Protein AF-A0A0D8BIR8-F1 (afdb_monomer)

Organism: NCBI:txid1856

Radius of gyration: 24.54 Å; Cα contacts (8 Å, |Δi|>4): 124; chains: 1; bounding box: 74×24×69 Å

pLDDT: mean 83.62, std 19.14, range [36.03, 97.12]

Mean predicted aligned error: 10.77 Å

Foldseek 3Di:
DKDFDPQWDWAADPQAIKIARNPPGDIDGDGNLLNQLVVCVNVVHDLQSSLVVSVVVDVDDSVVSSVVSVVSVVVCVVVPGMDDPPPPPDDPPDDDDDPDDDPDDDDDDD

Structure (mmCIF, N/CA/C/O backbone):
data_AF-A0A0D8BIR8-F1
#
_entry.id   AF-A0A0D8BIR8-F1
#
loop_
_atom_site.group_PDB
_atom_site.id
_atom_site.type_symbol
_atom_site.label_atom_id
_atom_site.label_alt_id
_atom_site.label_comp_id
_atom_site.label_asym_id
_atom_site.label_entity_id
_atom_site.label_seq_id
_atom_site.pdbx_PDB_ins_code
_atom_site.Cartn_x
_atom_site.Cartn_y
_atom_site.Cartn_z
_atom_site.occupancy
_atom_site.B_iso_or_equiv
_atom_site.auth_seq_id
_atom_site.auth_comp_id
_atom_site.auth_asym_id
_atom_site.auth_atom_id
_atom_site.pdbx_PDB_model_num
ATOM 1 N N . MET A 1 1 ? -12.715 3.117 -2.704 1.00 73.75 1 MET A N 1
ATOM 2 C CA . MET A 1 1 ? -11.840 1.973 -2.354 1.00 73.75 1 MET A CA 1
ATOM 3 C C . MET A 1 1 ? -10.498 2.121 -3.077 1.00 73.75 1 MET A C 1
ATOM 5 O O . MET A 1 1 ? -10.403 2.989 -3.939 1.00 73.75 1 MET A O 1
ATOM 9 N N . VAL A 1 2 ? -9.447 1.372 -2.721 1.00 87.56 2 VAL A N 1
ATOM 10 C CA . VAL A 1 2 ? -8.156 1.391 -3.449 1.00 87.56 2 VAL A CA 1
ATOM 11 C C . VAL A 1 2 ? -8.010 0.086 -4.216 1.00 87.56 2 VAL A C 1
ATOM 13 O O . VAL A 1 2 ? -8.304 -0.976 -3.674 1.00 87.56 2 VAL A O 1
ATOM 16 N N . MET A 1 3 ? -7.546 0.160 -5.462 1.00 91.75 3 MET A N 1
ATOM 17 C CA . MET A 1 3 ? -7.272 -1.016 -6.283 1.00 91.75 3 MET A CA 1
ATOM 18 C C . MET A 1 3 ? -5.852 -0.970 -6.838 1.00 91.75 3 MET A C 1
ATOM 20 O O . MET A 1 3 ? -5.326 0.102 -7.130 1.00 91.75 3 MET A O 1
ATOM 24 N N . LEU A 1 4 ? -5.238 -2.144 -7.004 1.00 94.31 4 LEU A N 1
ATOM 25 C CA . LEU A 1 4 ? -4.049 -2.266 -7.845 1.00 94.31 4 LEU A CA 1
ATOM 26 C C . LEU A 1 4 ? -4.452 -2.081 -9.302 1.00 94.31 4 LEU A C 1
ATOM 28 O O . LEU A 1 4 ? -5.513 -2.555 -9.722 1.00 94.31 4 LEU A O 1
ATOM 32 N N . ARG A 1 5 ? -3.582 -1.437 -10.075 1.00 94.06 5 ARG A N 1
ATOM 33 C CA . ARG A 1 5 ? -3.748 -1.426 -11.524 1.00 94.06 5 ARG A CA 1
ATOM 34 C C . ARG A 1 5 ? -3.661 -2.836 -12.096 1.00 94.06 5 ARG A C 1
ATOM 36 O O . ARG A 1 5 ? -3.000 -3.715 -11.547 1.00 94.06 5 ARG A O 1
ATOM 43 N N . SER A 1 6 ? -4.304 -3.033 -13.241 1.00 93.94 6 SER A N 1
ATOM 44 C CA . SER A 1 6 ? -4.352 -4.318 -13.946 1.00 93.94 6 SER A CA 1
ATOM 45 C C . SER A 1 6 ? -2.988 -4.841 -14.403 1.00 93.94 6 SER A C 1
ATOM 47 O O . SER A 1 6 ? -2.823 -6.047 -14.561 1.00 93.94 6 SER A O 1
ATOM 49 N N . ASP A 1 7 ? -2.027 -3.946 -14.624 1.00 94.88 7 ASP A N 1
ATOM 50 C CA . ASP A 1 7 ? -0.648 -4.240 -15.019 1.00 94.88 7 ASP A CA 1
ATOM 51 C C . ASP A 1 7 ? 0.287 -4.473 -13.818 1.00 94.88 7 ASP A C 1
ATOM 53 O O . ASP A 1 7 ? 1.457 -4.808 -14.020 1.00 94.88 7 ASP A O 1
ATOM 57 N N . VAL A 1 8 ? -0.211 -4.368 -12.579 1.00 96.44 8 VAL A N 1
ATOM 58 C CA . VAL A 1 8 ? 0.580 -4.501 -11.351 1.00 96.44 8 VAL A CA 1
ATOM 59 C C . VAL A 1 8 ? 0.224 -5.772 -10.590 1.00 96.44 8 VAL A C 1
ATOM 61 O O . VAL A 1 8 ? -0.923 -6.016 -10.221 1.00 96.44 8 VAL A O 1
ATOM 64 N N . VAL A 1 9 ? 1.244 -6.569 -10.276 1.00 96.12 9 VAL A N 1
ATOM 65 C CA . VAL A 1 9 ? 1.115 -7.787 -9.471 1.00 96.12 9 VAL A CA 1
ATOM 66 C C . VAL A 1 9 ? 1.764 -7.577 -8.110 1.00 96.12 9 VAL A C 1
ATOM 68 O O . VAL A 1 9 ? 2.927 -7.187 -8.022 1.00 96.12 9 VAL A O 1
ATOM 71 N N . ARG A 1 10 ? 1.027 -7.892 -7.039 1.00 96.56 10 ARG A N 1
ATOM 72 C CA . ARG A 1 10 ? 1.567 -7.966 -5.677 1.00 96.56 10 ARG A CA 1
ATOM 73 C C . ARG A 1 10 ? 2.029 -9.388 -5.366 1.00 96.56 10 ARG A C 1
ATOM 75 O O . ARG A 1 10 ? 1.235 -10.323 -5.420 1.00 96.56 10 ARG A O 1
ATOM 82 N N . ALA A 1 11 ? 3.285 -9.530 -4.964 1.00 96.44 11 ALA A N 1
ATOM 83 C CA . ALA A 1 11 ? 3.887 -10.774 -4.504 1.00 96.44 11 ALA A CA 1
ATOM 84 C C . ALA A 1 11 ? 4.309 -10.642 -3.027 1.00 96.44 11 ALA A C 1
ATOM 86 O O . ALA A 1 11 ? 5.278 -9.937 -2.734 1.00 96.44 11 ALA A O 1
ATOM 87 N N . PRO A 1 12 ? 3.596 -11.285 -2.082 1.00 94.44 12 PRO A N 1
ATOM 88 C CA . PRO A 1 12 ? 3.994 -11.319 -0.677 1.00 94.44 12 PRO A CA 1
ATOM 89 C C . PRO A 1 12 ? 5.343 -12.021 -0.477 1.00 94.44 12 PRO A C 1
ATOM 91 O O . PRO A 1 12 ? 5.666 -12.986 -1.170 1.00 94.44 12 PRO A O 1
ATOM 94 N N . THR A 1 13 ? 6.107 -11.560 0.506 1.00 93.94 13 THR A N 1
ATOM 95 C CA . THR A 1 13 ? 7.411 -12.102 0.914 1.00 93.94 13 THR A CA 1
ATOM 96 C C . THR A 1 13 ? 7.484 -12.179 2.441 1.00 93.94 13 THR A C 1
ATOM 98 O O . THR A 1 13 ? 6.617 -11.660 3.141 1.00 93.94 13 THR A O 1
ATOM 101 N N . GLU A 1 14 ? 8.540 -12.781 2.985 1.00 89.75 14 GLU A N 1
ATOM 102 C CA . GLU A 1 14 ? 8.767 -12.814 4.438 1.00 89.75 14 GLU A CA 1
ATOM 103 C C . GLU A 1 14 ? 9.092 -11.428 5.045 1.00 89.75 14 GLU A C 1
ATOM 105 O O . GLU A 1 14 ? 8.940 -11.240 6.249 1.00 89.75 14 GLU A O 1
ATOM 110 N N . TYR A 1 15 ? 9.491 -10.446 4.222 1.00 88.38 15 TYR A N 1
ATOM 111 C CA . TYR A 1 15 ? 9.900 -9.100 4.656 1.00 88.38 15 TYR A CA 1
ATOM 112 C C . TYR A 1 15 ? 8.922 -7.987 4.238 1.00 88.38 15 TYR A C 1
ATOM 114 O O . TYR A 1 15 ? 9.248 -6.807 4.363 1.00 88.38 15 TYR A O 1
ATOM 122 N N . GLY A 1 16 ? 7.736 -8.335 3.736 1.00 93.19 16 GLY A N 1
ATOM 123 C CA . GLY A 1 16 ? 6.762 -7.394 3.174 1.00 93.19 16 GLY A CA 1
ATOM 124 C C . GLY A 1 16 ? 6.274 -7.877 1.814 1.00 93.19 16 GLY A C 1
ATOM 125 O O . GLY A 1 16 ? 5.980 -9.061 1.663 1.00 93.19 16 GLY A O 1
ATOM 126 N N . ALA A 1 17 ? 6.234 -7.020 0.797 1.00 97.00 17 ALA A N 1
ATOM 127 C CA . ALA A 1 17 ? 5.806 -7.431 -0.543 1.00 97.00 17 ALA A CA 1
ATOM 128 C C . ALA A 1 17 ? 6.587 -6.758 -1.667 1.00 97.00 17 ALA A C 1
ATOM 130 O O . ALA A 1 17 ? 7.147 -5.678 -1.507 1.00 97.00 17 ALA A O 1
ATOM 131 N N . VAL A 1 18 ? 6.575 -7.393 -2.833 1.00 97.00 18 VAL A N 1
ATOM 132 C CA . VAL A 1 18 ? 7.050 -6.814 -4.086 1.00 97.00 18 VAL A CA 1
ATOM 133 C C . VAL A 1 18 ? 5.844 -6.455 -4.945 1.00 97.00 18 VAL A C 1
ATOM 135 O O . VAL A 1 18 ? 4.945 -7.273 -5.127 1.00 97.00 18 VAL A O 1
ATOM 138 N N . LEU A 1 19 ? 5.828 -5.237 -5.475 1.00 96.75 19 LEU A N 1
ATOM 139 C CA . LEU A 1 19 ? 4.905 -4.808 -6.520 1.00 96.75 19 LEU A CA 1
ATOM 140 C C . LEU A 1 19 ? 5.659 -4.823 -7.844 1.00 96.75 19 LEU A C 1
ATOM 142 O O . LEU A 1 19 ? 6.673 -4.142 -7.964 1.00 96.75 19 LEU A O 1
ATOM 146 N N . LEU A 1 20 ? 5.191 -5.607 -8.809 1.00 96.75 20 LEU A N 1
ATOM 147 C CA . LEU A 1 20 ? 5.789 -5.739 -10.135 1.00 96.75 20 LEU A CA 1
ATOM 148 C C . LEU A 1 20 ? 4.857 -5.130 -11.179 1.00 96.75 20 LEU A C 1
ATOM 150 O O . LEU A 1 20 ? 3.735 -5.607 -11.341 1.00 96.75 20 LEU A O 1
ATOM 154 N N . HIS A 1 21 ? 5.345 -4.140 -11.918 1.00 95.81 21 HIS A N 1
ATOM 155 C CA . HIS A 1 21 ? 4.694 -3.645 -13.122 1.00 95.81 21 HIS A CA 1
ATOM 156 C C . HIS A 1 21 ? 5.080 -4.551 -14.293 1.00 95.81 21 HIS A C 1
ATOM 158 O O . HIS A 1 21 ? 6.235 -4.633 -14.709 1.00 95.81 21 HIS A O 1
ATOM 164 N N . THR A 1 22 ? 4.104 -5.292 -14.798 1.00 94.19 22 THR A N 1
ATOM 165 C CA . THR A 1 22 ? 4.332 -6.402 -15.732 1.00 94.19 22 THR A CA 1
ATOM 166 C C . THR A 1 22 ? 4.688 -5.948 -17.145 1.00 94.19 22 THR A C 1
ATOM 168 O O . THR A 1 22 ? 5.388 -6.677 -17.842 1.00 94.19 22 THR A O 1
ATOM 171 N N . GLU A 1 23 ? 4.272 -4.746 -17.558 1.00 92.56 23 GLU A N 1
ATOM 172 C CA . GLU A 1 23 ? 4.565 -4.243 -18.909 1.00 92.56 23 GLU A CA 1
ATOM 173 C C . GLU A 1 23 ? 6.022 -3.799 -19.102 1.00 92.56 23 GLU A C 1
ATOM 175 O O . GLU A 1 23 ? 6.600 -4.038 -20.161 1.00 92.56 23 GLU A O 1
ATOM 180 N N . ASP A 1 24 ? 6.628 -3.160 -18.098 1.00 91.69 24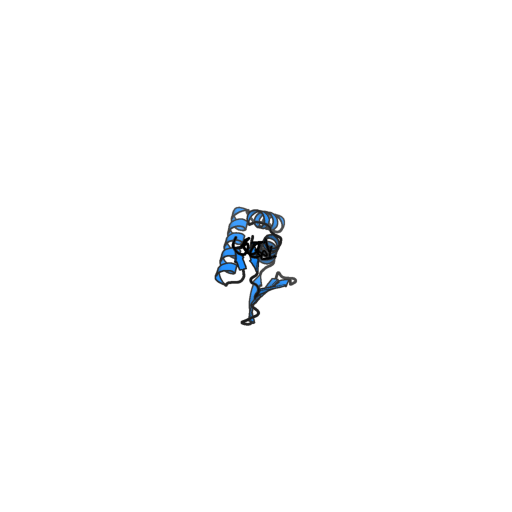 ASP A N 1
ATOM 181 C CA . ASP A 1 24 ? 7.974 -2.581 -18.194 1.00 91.69 24 ASP A CA 1
ATOM 182 C C . ASP A 1 24 ? 9.008 -3.277 -17.290 1.00 91.69 24 ASP A C 1
ATOM 184 O O . ASP A 1 24 ? 10.202 -2.980 -17.363 1.00 91.69 24 ASP A O 1
ATOM 188 N N . GLY A 1 25 ? 8.563 -4.224 -16.458 1.00 93.75 25 GLY A N 1
ATOM 189 C CA . GLY A 1 25 ? 9.403 -5.008 -15.557 1.00 93.75 25 GLY A CA 1
ATOM 190 C C . GLY A 1 25 ? 9.919 -4.239 -14.340 1.00 93.75 25 GLY A C 1
ATOM 191 O O . GLY A 1 25 ? 10.756 -4.771 -13.604 1.00 93.75 25 GLY A O 1
ATOM 192 N N . ARG A 1 26 ? 9.460 -3.003 -14.100 1.00 96.12 26 ARG A N 1
ATOM 193 C CA . ARG A 1 26 ? 9.833 -2.250 -12.899 1.00 96.12 26 ARG A CA 1
ATOM 194 C C . ARG A 1 26 ? 9.181 -2.869 -11.674 1.00 96.12 26 ARG A C 1
ATOM 196 O O . ARG A 1 26 ? 8.041 -3.327 -11.718 1.00 96.12 26 ARG A O 1
ATOM 203 N N . TYR A 1 27 ? 9.908 -2.865 -10.564 1.00 95.75 27 TYR A N 1
ATOM 204 C CA . TYR A 1 27 ? 9.391 -3.367 -9.303 1.00 95.75 27 TYR A CA 1
ATOM 205 C C . TYR A 1 27 ? 9.721 -2.435 -8.143 1.00 95.75 27 TYR A C 1
ATOM 207 O O . TYR A 1 27 ? 10.723 -1.718 -8.151 1.00 95.75 27 TYR A O 1
ATOM 215 N N . TRP A 1 28 ? 8.864 -2.489 -7.132 1.00 96.50 28 TRP A N 1
ATOM 216 C CA . TRP A 1 28 ? 8.980 -1.751 -5.886 1.00 96.50 28 TRP A CA 1
ATOM 217 C C . TRP A 1 28 ? 8.849 -2.724 -4.729 1.00 96.50 28 TRP A C 1
ATOM 219 O O . TRP A 1 28 ? 8.099 -3.696 -4.795 1.00 96.50 28 TRP A O 1
ATOM 229 N N . THR A 1 29 ? 9.568 -2.451 -3.651 1.00 96.00 29 THR A N 1
ATOM 230 C CA . THR A 1 29 ? 9.483 -3.233 -2.421 1.00 96.00 29 THR A CA 1
ATOM 231 C C . THR A 1 29 ? 8.720 -2.445 -1.373 1.00 96.00 29 THR A C 1
ATOM 233 O O . THR A 1 29 ? 9.054 -1.295 -1.090 1.00 96.00 29 THR A O 1
ATOM 236 N N . LEU A 1 30 ? 7.738 -3.086 -0.762 1.00 96.06 30 LEU A N 1
ATOM 237 C CA . LEU A 1 30 ? 7.068 -2.614 0.434 1.00 96.06 30 LEU A CA 1
ATOM 238 C C . LEU A 1 30 ? 7.685 -3.285 1.651 1.00 96.06 30 LEU A C 1
ATOM 240 O O . LEU A 1 30 ? 7.869 -4.502 1.678 1.00 96.06 30 LEU A O 1
ATOM 244 N N . ASN A 1 31 ? 7.960 -2.477 2.671 1.00 94.56 31 ASN A N 1
ATOM 245 C CA . ASN A 1 31 ? 8.272 -2.986 4.001 1.00 94.56 31 ASN A CA 1
ATOM 246 C C . ASN A 1 31 ? 7.021 -3.654 4.628 1.00 94.56 31 ASN A C 1
ATOM 248 O O . ASN A 1 31 ? 5.918 -3.521 4.086 1.00 94.56 31 ASN A O 1
ATOM 252 N N . PRO A 1 32 ? 7.146 -4.344 5.780 1.00 94.75 32 PRO A N 1
ATOM 253 C CA . PRO A 1 32 ? 6.016 -5.048 6.389 1.00 94.75 32 PRO A CA 1
ATOM 254 C C . PRO A 1 32 ? 4.828 -4.133 6.715 1.00 94.75 32 PRO A C 1
ATOM 256 O O . PRO A 1 32 ? 3.680 -4.500 6.479 1.00 94.75 32 PRO A O 1
ATOM 259 N N . SER A 1 33 ? 5.095 -2.919 7.206 1.00 95.25 33 SER A N 1
ATOM 260 C CA . SER A 1 33 ? 4.054 -1.938 7.533 1.00 95.25 33 SER A CA 1
ATOM 261 C C . SER A 1 33 ? 3.292 -1.469 6.295 1.00 95.25 33 SER A C 1
ATOM 263 O O . SER A 1 33 ? 2.067 -1.394 6.310 1.00 95.25 33 SER A O 1
ATOM 265 N N . GLY A 1 34 ? 4.001 -1.173 5.207 1.00 94.81 34 GLY A N 1
ATOM 266 C CA . GLY A 1 34 ? 3.402 -0.731 3.955 1.00 94.81 34 GLY A CA 1
ATOM 267 C C . GLY A 1 34 ? 2.625 -1.843 3.265 1.00 94.81 34 GLY A C 1
ATOM 268 O O . GLY A 1 34 ? 1.554 -1.590 2.719 1.00 94.81 34 GLY A O 1
ATOM 269 N N . ASP A 1 35 ? 3.110 -3.082 3.352 1.00 96.31 35 ASP A N 1
ATOM 270 C CA . ASP A 1 35 ? 2.372 -4.243 2.863 1.00 96.31 35 ASP A CA 1
ATOM 271 C C . ASP A 1 35 ? 1.076 -4.483 3.652 1.00 96.31 35 ASP A C 1
ATOM 273 O O . ASP A 1 35 ? 0.020 -4.723 3.066 1.00 96.31 35 ASP A O 1
ATOM 277 N N . LEU A 1 36 ? 1.130 -4.350 4.981 1.00 95.62 36 LEU A N 1
ATOM 278 C CA . LEU A 1 36 ? -0.045 -4.423 5.846 1.00 95.62 36 LEU A CA 1
ATOM 279 C C . LEU A 1 36 ? -1.079 -3.360 5.469 1.00 95.62 36 LEU A C 1
ATOM 281 O O . LEU A 1 36 ? -2.251 -3.689 5.292 1.00 95.62 36 LEU A O 1
ATOM 285 N N . VAL A 1 37 ? -0.647 -2.108 5.309 1.00 95.69 37 VAL A N 1
ATOM 286 C CA . VAL A 1 37 ? -1.526 -0.998 4.920 1.00 95.69 37 VAL A CA 1
ATOM 287 C C . VAL A 1 37 ? -2.160 -1.264 3.559 1.00 95.69 37 VAL A C 1
ATOM 289 O O . VAL A 1 37 ? -3.378 -1.156 3.425 1.00 95.69 37 VAL A O 1
ATOM 292 N N . LEU A 1 38 ? -1.363 -1.661 2.563 1.00 95.06 38 LEU A N 1
ATOM 293 C CA . LEU A 1 38 ? -1.875 -1.968 1.231 1.00 95.06 38 LEU A CA 1
ATOM 294 C C . LEU A 1 38 ? -2.889 -3.119 1.279 1.00 95.06 38 LEU A C 1
ATOM 296 O O . LEU A 1 38 ? -3.952 -3.005 0.679 1.00 95.06 38 LEU A O 1
ATOM 300 N N . ARG A 1 39 ? -2.609 -4.192 2.027 1.00 95.06 39 ARG A N 1
ATOM 301 C CA . ARG A 1 39 ? -3.533 -5.322 2.202 1.00 95.06 39 ARG A CA 1
ATOM 302 C C . ARG A 1 39 ? -4.879 -4.879 2.771 1.00 95.06 39 ARG A C 1
ATOM 304 O O . ARG A 1 39 ? -5.901 -5.201 2.181 1.00 95.06 39 ARG A O 1
ATOM 311 N N . VAL A 1 40 ? -4.885 -4.098 3.855 1.00 95.75 40 VAL A N 1
ATOM 312 C CA . VAL A 1 40 ? -6.133 -3.602 4.468 1.00 95.75 40 VAL A CA 1
ATOM 313 C C . VAL A 1 40 ? -6.975 -2.819 3.461 1.00 95.75 40 VAL A C 1
ATOM 315 O O . VAL A 1 40 ? -8.193 -2.973 3.422 1.00 95.75 40 VAL A O 1
ATOM 318 N N . LEU A 1 41 ? -6.334 -1.993 2.635 1.00 93.94 41 LEU A N 1
ATOM 319 C CA . LEU A 1 41 ? -7.026 -1.178 1.639 1.00 93.94 41 LEU A CA 1
ATOM 320 C C . LEU A 1 41 ? -7.543 -2.008 0.453 1.00 93.94 41 LEU A C 1
ATOM 322 O O . LEU A 1 41 ? -8.636 -1.737 -0.043 1.00 93.94 41 LEU A O 1
ATOM 326 N N . LEU A 1 42 ? -6.795 -3.033 0.026 1.00 92.50 42 LEU A N 1
ATOM 327 C CA . LEU A 1 42 ? -7.227 -3.981 -1.010 1.00 92.50 42 LEU A CA 1
ATOM 328 C C . LEU A 1 42 ? -8.366 -4.893 -0.535 1.00 92.50 42 LEU A C 1
ATOM 330 O O . LEU A 1 42 ? -9.208 -5.279 -1.341 1.00 92.50 42 LEU A O 1
ATOM 334 N N . ASP A 1 43 ? -8.436 -5.173 0.767 1.00 93.69 43 ASP A N 1
ATOM 335 C CA . ASP A 1 43 ? -9.535 -5.908 1.404 1.00 93.69 43 ASP A CA 1
ATOM 336 C C . ASP A 1 43 ? -10.803 -5.037 1.590 1.00 93.69 43 ASP A C 1
ATOM 338 O O . ASP A 1 43 ? -11.790 -5.478 2.181 1.00 93.69 43 ASP A O 1
ATOM 342 N N . GLY A 1 44 ? -10.801 -3.795 1.085 1.00 91.94 44 GLY A N 1
ATOM 343 C CA . GLY A 1 44 ? -11.931 -2.862 1.143 1.00 91.94 44 GLY A CA 1
ATOM 344 C C . GLY A 1 44 ? -11.940 -1.938 2.364 1.00 91.94 44 GLY A C 1
ATOM 345 O O . GLY A 1 44 ? -12.900 -1.192 2.565 1.00 91.94 44 GLY A O 1
ATOM 346 N N . GLY A 1 45 ? -10.886 -1.963 3.183 1.00 93.06 45 GLY A N 1
ATOM 347 C CA . GLY A 1 45 ? -10.706 -1.041 4.299 1.00 93.06 45 GLY A CA 1
ATOM 348 C C . GLY A 1 45 ? -10.440 0.398 3.849 1.00 93.06 45 GLY A C 1
ATOM 349 O O . GLY A 1 45 ? -10.019 0.666 2.724 1.00 93.06 45 GLY A O 1
ATOM 350 N N . ASP A 1 46 ? -10.669 1.344 4.757 1.00 93.56 46 ASP A N 1
ATOM 351 C CA . ASP A 1 46 ? -10.334 2.753 4.570 1.00 93.56 46 ASP A CA 1
ATOM 352 C C . ASP A 1 46 ? -9.008 3.124 5.261 1.00 93.56 46 ASP A C 1
ATOM 354 O O . ASP A 1 46 ? -8.383 2.324 5.964 1.00 93.56 46 ASP A O 1
ATOM 358 N N . VAL A 1 47 ? -8.573 4.377 5.088 1.00 93.88 47 VAL A N 1
ATOM 359 C CA . VAL A 1 47 ? -7.363 4.910 5.742 1.00 93.88 47 VAL A CA 1
ATOM 360 C C . VAL A 1 47 ? -7.441 4.753 7.262 1.00 93.88 47 VAL A C 1
ATOM 362 O O . VAL A 1 47 ? -6.447 4.423 7.900 1.00 93.88 47 VAL A O 1
ATOM 365 N N . ALA A 1 48 ? -8.617 4.952 7.862 1.00 95.00 48 ALA A N 1
ATOM 366 C CA . ALA A 1 48 ? -8.778 4.810 9.303 1.00 95.00 48 ALA A CA 1
ATOM 367 C C . ALA A 1 48 ? -8.594 3.352 9.762 1.00 95.00 48 ALA A C 1
ATOM 369 O O . ALA A 1 48 ? -7.998 3.122 10.812 1.00 95.00 48 ALA A O 1
ATOM 370 N N . ALA A 1 49 ? -9.075 2.371 8.994 1.00 95.75 49 ALA A N 1
ATOM 371 C CA . ALA A 1 49 ? -8.854 0.951 9.241 1.00 95.75 49 ALA A CA 1
ATOM 372 C C . ALA A 1 49 ? -7.372 0.590 9.140 1.00 95.75 49 ALA A C 1
ATOM 374 O O . ALA A 1 49 ? -6.852 -0.055 10.048 1.00 95.75 49 ALA A O 1
ATOM 375 N N . ALA A 1 50 ? -6.683 1.077 8.108 1.00 95.81 50 ALA A N 1
ATO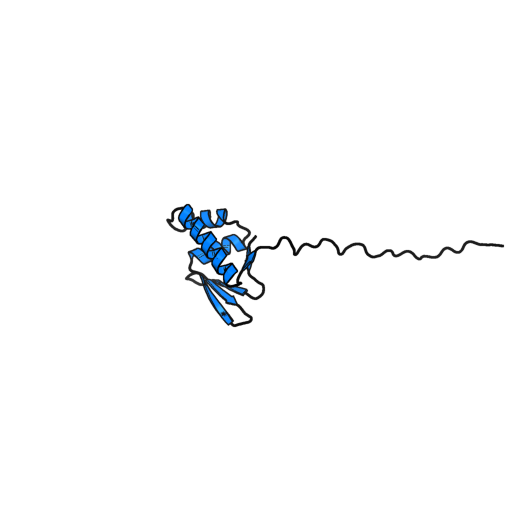M 376 C CA . ALA A 1 50 ? -5.250 0.850 7.948 1.00 95.81 50 ALA A CA 1
ATOM 377 C C . ALA A 1 50 ? -4.434 1.449 9.106 1.00 95.81 50 ALA A C 1
ATOM 379 O O . ALA A 1 50 ? -3.548 0.787 9.637 1.00 95.81 50 ALA A O 1
ATOM 380 N N . VAL A 1 51 ? -4.769 2.665 9.557 1.00 97.12 51 VAL A N 1
ATOM 381 C CA . VAL A 1 51 ? -4.120 3.300 10.719 1.00 97.12 51 VAL A CA 1
ATOM 382 C C . VAL A 1 51 ? -4.348 2.497 11.998 1.00 97.12 51 VAL A C 1
ATOM 384 O O . VAL A 1 51 ? -3.402 2.267 12.746 1.00 97.12 51 VAL A O 1
ATOM 387 N N . ARG A 1 52 ? -5.583 2.041 12.250 1.00 96.62 52 ARG A N 1
ATOM 388 C CA . ARG A 1 52 ? -5.887 1.209 13.427 1.00 96.62 52 ARG A CA 1
ATOM 389 C C . ARG A 1 52 ? -5.087 -0.092 13.421 1.00 96.62 52 ARG A C 1
ATOM 391 O O . ARG A 1 52 ? -4.527 -0.459 14.452 1.00 96.62 52 ARG A O 1
ATOM 398 N N . GLU A 1 53 ? -5.018 -0.765 12.276 1.00 96.06 53 GLU A N 1
ATOM 399 C CA . GLU A 1 53 ? -4.262 -2.011 12.128 1.00 96.06 53 GLU A CA 1
ATOM 400 C C . GLU A 1 53 ? -2.755 -1.777 12.325 1.00 96.06 53 GLU A C 1
ATOM 402 O O . GLU A 1 53 ? -2.085 -2.533 13.035 1.00 96.06 53 GLU A O 1
ATOM 407 N N . LEU A 1 54 ? -2.226 -0.685 11.766 1.00 95.38 54 LEU A N 1
ATOM 408 C CA . LEU A 1 54 ? -0.820 -0.318 11.897 1.00 95.38 54 LEU A CA 1
ATOM 409 C C . LEU A 1 54 ? -0.439 -0.024 13.355 1.00 95.38 54 LEU A C 1
ATOM 411 O O . LEU A 1 54 ? 0.540 -0.584 13.839 1.00 95.38 54 LEU A O 1
ATOM 415 N N . CYS A 1 55 ? -1.238 0.769 14.075 1.00 96.25 55 CYS A N 1
ATOM 416 C CA . CYS A 1 55 ? -1.026 1.047 15.502 1.00 96.25 55 CYS A CA 1
ATOM 417 C C . CYS A 1 55 ? -1.199 -0.188 16.401 1.00 96.25 55 CYS A C 1
ATOM 419 O O . CYS A 1 55 ? -0.681 -0.212 17.513 1.00 96.25 55 CYS A O 1
ATOM 421 N N . THR A 1 56 ? -1.949 -1.200 15.955 1.00 94.81 56 THR A N 1
ATOM 422 C CA . THR A 1 56 ? -2.101 -2.465 16.696 1.00 94.81 56 THR A CA 1
ATOM 423 C C . THR A 1 56 ? -0.887 -3.374 16.501 1.00 94.81 56 THR A C 1
ATOM 425 O O . THR A 1 56 ? -0.521 -4.128 17.398 1.00 94.81 56 THR A O 1
ATOM 428 N N . THR A 1 57 ? -0.254 -3.296 15.331 1.00 91.00 57 THR A N 1
ATOM 429 C CA . THR A 1 57 ? 0.880 -4.152 14.956 1.00 91.00 57 THR A CA 1
ATOM 430 C C . THR A 1 57 ? 2.223 -3.557 15.378 1.00 91.00 57 THR A C 1
ATOM 432 O O . THR A 1 57 ? 3.158 -4.291 15.694 1.00 91.00 57 THR A O 1
ATOM 435 N N . VAL A 1 58 ? 2.334 -2.228 15.375 1.00 89.31 58 VAL A N 1
ATOM 436 C CA . VAL A 1 58 ? 3.567 -1.482 15.635 1.00 89.31 58 VAL A CA 1
ATOM 437 C C . VAL A 1 58 ? 3.285 -0.403 16.675 1.00 89.31 58 VAL A C 1
ATOM 439 O O . VAL A 1 58 ? 2.269 0.283 16.605 1.00 89.31 58 VAL A O 1
ATOM 442 N N . GLU A 1 59 ? 4.204 -0.213 17.622 1.00 92.06 59 GLU A N 1
ATOM 443 C CA . GLU A 1 59 ? 4.122 0.872 18.602 1.00 92.06 59 GLU A CA 1
ATOM 444 C C . GLU A 1 59 ? 4.456 2.213 17.928 1.00 92.06 59 GLU A C 1
ATOM 446 O O . GLU A 1 59 ? 5.605 2.648 17.866 1.00 92.06 59 GLU A O 1
ATOM 451 N N . VAL A 1 60 ? 3.432 2.842 17.353 1.00 93.81 60 VAL A N 1
ATOM 452 C CA . VAL A 1 60 ? 3.525 4.123 16.650 1.00 93.81 60 VAL A CA 1
ATOM 453 C C . VAL A 1 60 ? 2.355 5.024 17.030 1.00 93.81 60 VAL A C 1
ATOM 455 O O . VAL A 1 60 ? 1.225 4.571 17.220 1.00 93.81 60 VAL A O 1
ATOM 458 N N . ASP A 1 61 ? 2.630 6.324 17.130 1.00 95.56 61 ASP A N 1
ATOM 459 C CA . ASP A 1 61 ? 1.600 7.325 17.385 1.00 95.56 61 ASP A CA 1
ATOM 460 C C . ASP A 1 61 ? 0.558 7.354 16.242 1.00 95.56 61 ASP A C 1
ATOM 462 O O . ASP A 1 61 ? 0.943 7.354 15.068 1.00 95.56 61 ASP A O 1
ATOM 466 N N . PRO A 1 62 ? -0.754 7.432 16.539 1.00 94.12 62 PRO A N 1
ATOM 467 C CA . PRO A 1 62 ? -1.799 7.424 15.516 1.00 94.12 62 PRO A CA 1
ATOM 468 C C . PRO A 1 62 ? -1.694 8.531 14.460 1.00 94.12 62 PRO A C 1
ATOM 470 O O . PRO A 1 62 ? -2.103 8.321 13.318 1.00 94.12 62 PRO A O 1
ATOM 473 N N . GLN A 1 63 ? -1.164 9.709 14.802 1.00 95.31 63 GLN A N 1
ATOM 474 C CA . GLN A 1 63 ? -0.973 10.795 13.836 1.00 95.31 63 GLN A CA 1
ATOM 475 C C . GLN A 1 63 ? 0.203 10.509 12.904 1.00 95.31 63 GLN A C 1
ATOM 477 O O . GLN A 1 63 ? 0.119 10.784 11.706 1.00 95.31 63 GLN A O 1
ATOM 482 N N . VAL A 1 64 ? 1.276 9.916 13.434 1.00 95.44 64 VAL A N 1
ATOM 483 C CA . VAL A 1 64 ? 2.416 9.458 12.627 1.00 95.44 64 VAL A CA 1
ATOM 484 C C . VAL A 1 64 ? 1.974 8.331 11.698 1.00 95.44 64 VAL A C 1
ATOM 486 O O . VAL A 1 64 ? 2.158 8.438 10.491 1.00 95.44 64 VAL A O 1
ATOM 489 N N . ALA A 1 65 ? 1.279 7.323 12.229 1.00 95.75 65 ALA A N 1
ATOM 490 C CA . ALA A 1 65 ? 0.722 6.226 11.444 1.00 95.75 65 ALA A CA 1
ATOM 491 C C . ALA A 1 65 ? -0.186 6.730 10.316 1.00 95.75 65 ALA A C 1
ATOM 493 O O . ALA A 1 65 ? -0.087 6.274 9.179 1.00 95.75 65 ALA A O 1
ATOM 494 N N . ARG A 1 66 ? -1.047 7.713 10.604 1.00 96.12 66 ARG A N 1
ATOM 495 C CA . ARG A 1 66 ? -1.894 8.341 9.587 1.00 96.12 66 ARG A CA 1
ATOM 496 C C . ARG A 1 66 ? -1.079 9.004 8.485 1.00 96.12 66 ARG A C 1
ATOM 498 O O . ARG A 1 66 ? -1.366 8.778 7.311 1.00 96.12 66 ARG A O 1
ATOM 505 N N . ARG A 1 67 ? -0.071 9.793 8.853 1.00 96.25 67 ARG A N 1
ATOM 506 C CA . ARG A 1 67 ? 0.808 10.458 7.889 1.00 96.25 67 ARG A CA 1
ATOM 507 C C . ARG A 1 67 ? 1.554 9.449 7.017 1.00 96.25 67 ARG A C 1
ATOM 509 O O . ARG A 1 67 ? 1.683 9.678 5.818 1.00 96.25 67 ARG A O 1
ATOM 516 N N . ASP A 1 68 ? 2.006 8.344 7.598 1.00 94.75 68 ASP A N 1
ATOM 517 C CA . ASP A 1 68 ? 2.713 7.289 6.873 1.00 94.75 68 ASP A CA 1
ATOM 518 C C . ASP A 1 68 ? 1.787 6.564 5.889 1.00 94.75 68 ASP A C 1
ATOM 520 O O . ASP A 1 68 ? 2.168 6.341 4.741 1.00 94.75 68 ASP A O 1
ATOM 524 N N . VAL A 1 69 ? 0.546 6.264 6.291 1.00 95.38 69 VAL A N 1
ATOM 525 C CA . VAL A 1 69 ? -0.477 5.674 5.408 1.00 95.38 69 VAL A CA 1
ATOM 526 C C . VAL A 1 69 ? -0.797 6.604 4.235 1.00 95.38 69 VAL A C 1
ATOM 528 O O . VAL A 1 69 ? -0.796 6.172 3.082 1.00 95.38 69 VAL A O 1
ATOM 531 N N . GLU A 1 70 ? -1.050 7.884 4.509 1.00 95.25 70 GLU A N 1
ATOM 532 C CA . GLU A 1 70 ? -1.346 8.881 3.473 1.00 95.25 70 GLU A CA 1
ATOM 533 C C . GLU A 1 70 ? -0.142 9.092 2.538 1.00 95.25 70 GLU A C 1
ATOM 535 O O . GLU A 1 70 ? -0.302 9.150 1.318 1.00 95.25 70 GLU A O 1
ATOM 540 N N . GLY A 1 71 ? 1.075 9.138 3.088 1.00 96.19 71 GLY A N 1
ATOM 541 C CA . GLY A 1 71 ? 2.313 9.272 2.322 1.00 96.19 71 GLY A CA 1
ATOM 542 C C . GLY A 1 71 ? 2.633 8.050 1.460 1.00 96.19 71 GLY A C 1
ATOM 543 O O . GLY A 1 71 ? 3.136 8.207 0.347 1.00 96.19 71 GLY A O 1
ATOM 544 N N . LEU A 1 72 ? 2.327 6.842 1.939 1.00 95.62 72 LEU A N 1
ATOM 545 C CA . LEU A 1 72 ? 2.446 5.615 1.155 1.00 95.62 72 LEU A CA 1
ATOM 546 C C . LEU A 1 72 ? 1.482 5.635 -0.033 1.00 95.62 72 LEU A C 1
ATOM 548 O O . LEU A 1 72 ? 1.897 5.381 -1.160 1.00 95.62 72 LEU A O 1
ATOM 552 N N . LEU A 1 73 ? 0.212 5.971 0.204 1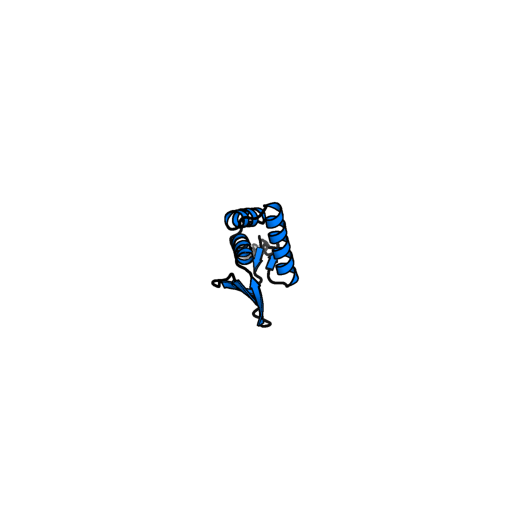.00 94.50 73 LEU A N 1
ATOM 553 C CA . LEU A 1 73 ? -0.793 6.060 -0.854 1.00 94.50 73 LEU A CA 1
ATOM 554 C C . LEU A 1 73 ? -0.426 7.092 -1.918 1.00 94.50 73 LEU A C 1
ATOM 556 O O . LEU A 1 73 ? -0.542 6.805 -3.108 1.00 94.50 73 LEU A O 1
ATOM 560 N N . ALA A 1 74 ? 0.064 8.258 -1.499 1.00 94.56 74 ALA A N 1
ATOM 561 C CA . ALA A 1 74 ? 0.535 9.282 -2.422 1.00 94.56 74 ALA A CA 1
ATOM 562 C C . ALA A 1 74 ? 1.687 8.7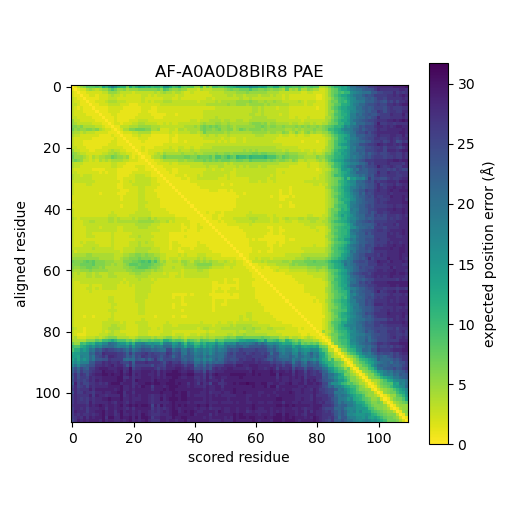68 -3.300 1.00 94.56 74 ALA A C 1
ATOM 564 O O . ALA A 1 74 ? 1.652 8.955 -4.511 1.00 94.56 74 ALA A O 1
ATOM 565 N N . GLN A 1 75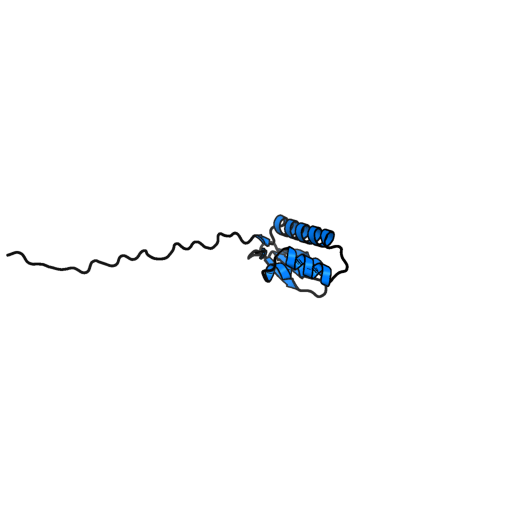 ? 2.668 8.071 -2.717 1.00 95.44 75 GLN A N 1
ATOM 566 C CA . GLN A 1 75 ? 3.788 7.502 -3.472 1.00 95.44 75 GLN A CA 1
ATOM 567 C C . GLN A 1 75 ? 3.337 6.414 -4.448 1.00 95.44 75 GLN A C 1
ATOM 569 O O . GLN A 1 75 ? 3.745 6.432 -5.604 1.00 95.44 75 GLN A O 1
ATOM 574 N N . LEU A 1 76 ? 2.476 5.489 -4.012 1.00 94.94 76 LEU A N 1
ATOM 575 C CA . LEU A 1 76 ? 1.949 4.428 -4.874 1.00 94.94 76 LEU A CA 1
ATOM 576 C C . LEU A 1 76 ? 1.128 4.989 -6.042 1.00 94.94 76 LEU A C 1
ATOM 578 O O . LEU A 1 76 ? 1.181 4.439 -7.139 1.00 94.94 76 LEU A O 1
ATOM 582 N N . ALA A 1 77 ? 0.375 6.067 -5.820 1.00 93.62 77 ALA A N 1
ATOM 583 C CA . ALA A 1 77 ? -0.366 6.745 -6.877 1.00 93.62 77 ALA A CA 1
ATOM 584 C C . ALA A 1 77 ? 0.568 7.504 -7.836 1.00 93.62 77 ALA A C 1
ATOM 586 O O . ALA A 1 77 ? 0.382 7.425 -9.047 1.00 93.62 77 ALA A O 1
ATOM 587 N N . ASP A 1 78 ? 1.592 8.186 -7.314 1.00 94.06 78 ASP A N 1
ATOM 588 C CA . ASP A 1 78 ? 2.573 8.947 -8.102 1.00 94.06 78 ASP A CA 1
ATOM 589 C C . ASP A 1 78 ? 3.358 8.054 -9.071 1.00 94.06 78 ASP A C 1
ATOM 591 O O . ASP A 1 78 ? 3.516 8.380 -10.247 1.00 94.06 78 ASP A O 1
ATOM 595 N N . VAL A 1 79 ? 3.769 6.867 -8.613 1.00 94.00 79 VAL A N 1
ATOM 596 C CA . VAL A 1 79 ? 4.433 5.879 -9.478 1.00 94.00 79 VAL A CA 1
ATOM 597 C C . VAL A 1 79 ? 3.457 5.046 -10.316 1.00 94.00 79 VAL A C 1
ATOM 599 O O . VAL A 1 79 ? 3.896 4.174 -11.064 1.00 94.00 79 VAL A O 1
ATOM 602 N N . GLY A 1 80 ? 2.151 5.313 -10.211 1.00 92.69 80 GLY A N 1
ATOM 603 C CA . GLY A 1 80 ? 1.112 4.649 -10.988 1.00 92.69 80 GLY A CA 1
ATOM 604 C C . GLY A 1 80 ? 1.021 3.159 -10.690 1.00 92.69 80 GLY A C 1
ATOM 605 O O . GLY A 1 80 ? 1.061 2.364 -11.616 1.00 92.69 80 GLY A O 1
ATOM 606 N N . LEU A 1 81 ? 0.932 2.770 -9.415 1.00 94.00 81 LEU A N 1
ATOM 607 C CA . LEU A 1 81 ? 0.745 1.371 -8.998 1.00 94.00 81 LEU A CA 1
ATOM 608 C C . LEU A 1 81 ? -0.668 1.057 -8.519 1.00 94.00 81 LEU A C 1
ATOM 610 O O . LEU A 1 81 ? -1.127 -0.085 -8.595 1.00 94.00 81 LEU A O 1
ATOM 614 N N . ILE A 1 82 ? -1.347 2.077 -8.014 1.00 94.38 82 ILE A N 1
ATOM 615 C CA . ILE A 1 82 ? -2.721 1.994 -7.548 1.00 94.38 82 ILE A CA 1
ATOM 616 C C . ILE A 1 82 ? -3.570 3.001 -8.298 1.00 94.38 82 ILE A C 1
ATOM 618 O O . ILE A 1 82 ? -3.089 4.047 -8.735 1.00 94.38 82 ILE A O 1
ATOM 622 N N . GLU A 1 83 ? -4.852 2.700 -8.377 1.00 88.06 83 GLU A N 1
ATOM 623 C CA . GLU A 1 83 ? -5.863 3.645 -8.808 1.00 88.06 83 GLU A CA 1
ATOM 624 C C . GLU A 1 83 ? -6.829 3.873 -7.645 1.00 88.06 83 GLU A C 1
ATOM 626 O O . GLU A 1 83 ? -7.190 2.918 -6.935 1.00 88.06 83 GLU A O 1
ATOM 631 N N . PRO A 1 84 ? -7.259 5.127 -7.404 1.00 70.56 84 PRO A N 1
ATOM 632 C CA . PRO A 1 84 ? -8.478 5.317 -6.646 1.00 70.56 84 PRO A CA 1
ATOM 633 C C . PRO A 1 84 ? -9.572 4.577 -7.412 1.00 70.56 84 PRO A C 1
ATOM 635 O O . PRO A 1 84 ? -9.627 4.666 -8.639 1.00 70.56 84 PRO A O 1
ATOM 638 N N . GLU A 1 85 ? -10.433 3.843 -6.714 1.00 61.50 85 GLU A N 1
ATOM 639 C CA . GLU A 1 85 ? -11.665 3.364 -7.327 1.00 61.50 85 GLU A CA 1
ATOM 640 C C . GLU A 1 85 ? -12.402 4.597 -7.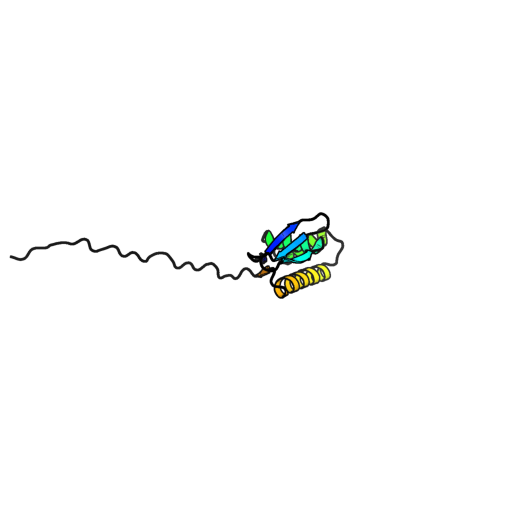849 1.00 61.50 85 GLU A C 1
ATOM 642 O O . GLU A 1 85 ? -13.014 5.350 -7.090 1.00 61.50 85 GLU A O 1
ATOM 647 N N . SER A 1 86 ? -12.279 4.858 -9.149 1.00 44.91 86 SER A N 1
ATOM 648 C CA . SE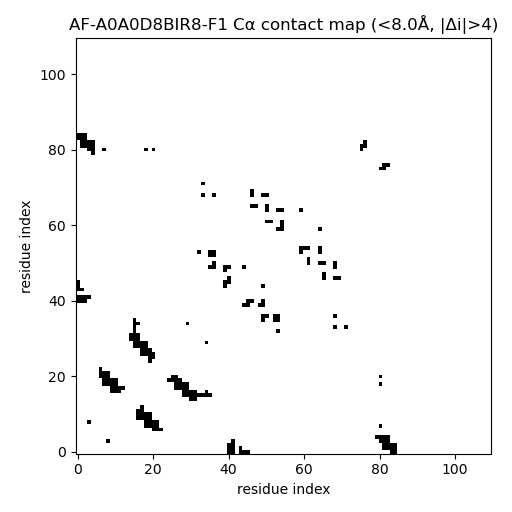R A 1 86 ? -13.142 5.815 -9.798 1.00 44.91 86 SER A CA 1
ATOM 649 C C . SER A 1 86 ? -14.534 5.224 -9.664 1.00 44.91 86 SER A C 1
ATOM 651 O O . SER A 1 86 ? -14.785 4.109 -10.133 1.00 44.91 86 SER A O 1
ATOM 653 N N . GLU A 1 87 ? -15.429 5.964 -9.037 1.00 44.72 87 GLU A N 1
ATOM 654 C CA . GLU A 1 87 ? -16.873 5.793 -9.113 1.00 44.72 87 GLU A CA 1
ATOM 655 C C . GLU A 1 87 ? -17.315 5.993 -10.588 1.00 44.72 87 GLU A C 1
ATOM 657 O O . GLU A 1 87 ? -17.957 6.973 -10.931 1.00 44.72 87 GLU A O 1
ATOM 662 N N . ALA A 1 88 ? -16.829 5.158 -11.520 1.00 46.47 88 ALA A N 1
ATOM 663 C CA . ALA A 1 88 ? -16.936 5.376 -12.969 1.00 46.47 88 ALA A CA 1
ATOM 664 C C . ALA A 1 88 ? -16.672 4.130 -13.845 1.00 46.47 88 ALA A C 1
ATOM 666 O O . ALA A 1 88 ? -16.479 4.268 -15.049 1.00 46.47 88 ALA A O 1
ATOM 667 N N . ARG A 1 89 ? -16.703 2.900 -13.304 1.00 41.62 89 ARG A N 1
ATOM 668 C CA . ARG A 1 89 ? -16.940 1.698 -14.145 1.00 41.62 89 ARG A CA 1
ATOM 669 C C . ARG A 1 89 ? -18.375 1.179 -14.056 1.00 41.62 89 ARG A C 1
ATOM 671 O O . ARG A 1 89 ? -18.694 0.132 -14.614 1.00 41.62 89 ARG A O 1
ATOM 678 N N . TRP A 1 90 ? -19.250 1.907 -13.369 1.00 40.78 90 TRP A N 1
ATOM 679 C CA . TRP A 1 90 ? -20.687 1.672 -13.412 1.00 40.78 90 TRP A CA 1
ATOM 680 C C . TRP A 1 90 ? -21.340 2.682 -14.359 1.00 40.78 90 TRP A C 1
ATOM 682 O O . TRP A 1 90 ? -21.687 3.791 -13.969 1.00 40.78 90 TRP A O 1
ATOM 692 N N . SER A 1 91 ? -21.507 2.278 -15.620 1.00 36.03 91 SER A N 1
ATOM 693 C CA . SER A 1 91 ? -22.525 2.835 -16.514 1.00 36.03 91 SER A CA 1
ATOM 694 C C . SER A 1 91 ? -23.722 1.879 -16.492 1.00 36.03 91 SER A C 1
ATOM 696 O O . SER A 1 91 ? -23.586 0.761 -16.986 1.00 36.03 91 SER A O 1
ATOM 698 N N . PRO A 1 92 ? -24.884 2.254 -15.932 1.00 46.53 92 PRO A N 1
ATOM 699 C CA . PRO A 1 92 ? -26.065 1.392 -15.926 1.00 46.53 92 PRO A CA 1
ATOM 700 C C . PRO A 1 92 ? -26.874 1.431 -17.241 1.00 46.53 92 PRO A C 1
ATOM 702 O O . PRO A 1 92 ? -28.016 0.989 -17.255 1.00 46.53 92 PRO A O 1
ATOM 705 N N . GLU A 1 93 ? -26.326 1.917 -18.359 1.00 48.28 93 GLU A N 1
ATOM 706 C CA . GLU A 1 93 ? -27.085 2.092 -19.610 1.00 48.28 93 GLU A CA 1
ATOM 707 C C . GLU A 1 93 ? -26.578 1.193 -20.745 1.00 48.28 93 GLU A C 1
ATOM 709 O O . GLU A 1 93 ? -26.059 1.667 -21.751 1.00 48.28 93 GLU A O 1
ATOM 714 N N . VAL A 1 94 ? -26.771 -0.121 -20.606 1.00 51.94 94 VAL A N 1
ATOM 715 C CA . VAL A 1 94 ? -26.963 -1.003 -21.773 1.00 51.94 94 VAL A CA 1
ATOM 716 C C . VAL A 1 94 ? -28.065 -2.017 -21.462 1.00 51.94 94 VAL A C 1
ATOM 718 O O . VAL A 1 94 ? -27.822 -3.211 -21.419 1.00 51.94 94 VAL A O 1
ATOM 721 N N . GLU A 1 95 ? -29.289 -1.553 -21.218 1.00 48.97 95 GLU A N 1
ATOM 722 C CA . GLU A 1 95 ? -30.483 -2.399 -21.317 1.00 48.97 95 GLU A CA 1
ATOM 723 C C . GLU A 1 95 ? -31.658 -1.570 -21.862 1.00 48.97 95 GLU A C 1
ATOM 725 O O . GLU A 1 95 ? -31.850 -0.418 -21.479 1.00 48.97 95 GLU A O 1
ATOM 730 N N . ALA A 1 96 ? -32.444 -2.200 -22.741 1.00 52.62 96 ALA A N 1
ATOM 731 C CA . ALA A 1 96 ? -33.639 -1.707 -23.442 1.00 52.62 96 ALA A CA 1
ATOM 732 C C . ALA A 1 96 ? -33.450 -0.941 -24.772 1.00 52.62 96 ALA A C 1
ATOM 734 O O . ALA A 1 96 ? -33.914 0.183 -24.955 1.00 52.62 96 ALA A O 1
ATOM 735 N N . GLY A 1 97 ? -32.888 -1.634 -25.767 1.00 45.59 97 GLY A N 1
ATOM 736 C CA . GLY A 1 97 ? -32.958 -1.262 -27.184 1.00 45.59 97 GLY A CA 1
ATOM 737 C C . GLY A 1 97 ? -33.508 -2.371 -28.085 1.00 45.59 97 GLY A C 1
ATOM 738 O O . GLY A 1 97 ? -32.942 -2.612 -29.142 1.00 45.59 97 GLY A O 1
ATOM 739 N N . CYS A 1 98 ? -34.589 -3.053 -27.690 1.00 44.78 98 CYS A N 1
ATOM 740 C CA . CYS A 1 98 ? -35.322 -3.968 -28.575 1.00 44.78 98 CYS A CA 1
ATOM 741 C C . CYS A 1 98 ? -36.819 -3.623 -28.607 1.00 44.78 98 CYS A C 1
ATOM 743 O O . CYS A 1 98 ? -37.595 -4.242 -27.877 1.00 44.78 98 CYS A O 1
ATOM 745 N N . PRO A 1 99 ? -37.287 -2.698 -29.462 1.00 53.88 99 PRO A N 1
ATOM 746 C CA . PRO A 1 99 ? -38.680 -2.699 -29.867 1.00 53.88 99 PRO A CA 1
ATOM 747 C C . PRO A 1 99 ? -38.841 -3.694 -31.021 1.00 53.88 99 PRO A C 1
ATOM 749 O O . PRO A 1 99 ? -38.749 -3.352 -32.196 1.00 53.88 99 PRO A O 1
ATOM 752 N N . GLY A 1 100 ? -39.075 -4.957 -30.671 1.00 57.84 100 GLY A N 1
ATOM 753 C CA . GLY A 1 100 ? -39.702 -5.896 -31.587 1.00 57.84 100 GLY A CA 1
ATOM 754 C C . GLY A 1 100 ? -41.202 -5.637 -31.598 1.00 57.84 100 GLY A C 1
ATOM 755 O O . GLY A 1 100 ? -41.891 -6.086 -30.688 1.00 57.84 100 GLY A O 1
ATOM 756 N N . ASN A 1 101 ? -41.713 -4.928 -32.605 1.00 61.47 101 ASN A N 1
ATOM 757 C CA . ASN A 1 101 ? -43.101 -5.108 -33.020 1.00 61.47 101 ASN A CA 1
ATOM 758 C C . ASN A 1 101 ? -43.327 -4.661 -34.470 1.00 61.47 101 ASN A C 1
ATOM 760 O O . ASN A 1 101 ? -43.651 -3.509 -34.722 1.00 61.47 101 ASN A O 1
ATOM 764 N N . ASP A 1 102 ? -43.221 -5.610 -35.397 1.00 56.72 102 ASP A N 1
ATOM 765 C CA . ASP A 1 102 ? -43.954 -5.568 -36.665 1.00 56.72 102 ASP A CA 1
ATOM 766 C C . ASP A 1 102 ? -44.515 -6.971 -36.938 1.00 56.72 102 ASP A C 1
ATOM 768 O O . ASP A 1 102 ? -44.059 -7.723 -37.798 1.00 56.72 102 ASP A O 1
ATOM 772 N N . ALA A 1 103 ? -45.505 -7.358 -36.129 1.00 55.97 103 ALA A N 1
ATOM 773 C CA . ALA A 1 103 ? -46.416 -8.444 -36.465 1.00 55.97 103 ALA A CA 1
ATOM 774 C C . ALA A 1 103 ? -47.658 -7.832 -37.127 1.00 55.97 103 ALA A C 1
ATOM 776 O O . ALA A 1 103 ? -48.468 -7.158 -36.490 1.00 55.97 103 ALA A O 1
ATOM 777 N N . GLY A 1 104 ? -47.761 -8.043 -38.438 1.00 56.16 104 GLY A N 1
ATOM 778 C CA . GLY A 1 104 ? -48.813 -7.503 -39.285 1.00 56.16 104 GLY A CA 1
ATOM 779 C C . GLY A 1 104 ? -50.226 -7.926 -38.884 1.00 56.16 104 GLY A C 1
ATOM 780 O O . GLY A 1 104 ? -50.485 -9.046 -38.448 1.00 56.16 104 GLY A O 1
ATOM 781 N N . ARG A 1 105 ? -51.170 -7.019 -39.134 1.00 46.66 105 ARG A N 1
ATOM 782 C CA . ARG A 1 105 ? -52.606 -7.297 -39.158 1.00 46.66 105 ARG A CA 1
ATOM 783 C C . ARG A 1 105 ? -53.157 -6.834 -40.509 1.00 46.66 105 ARG A C 1
ATOM 785 O O . ARG A 1 105 ? -53.110 -5.635 -40.778 1.00 46.66 105 ARG A O 1
ATOM 792 N N . PRO A 1 106 ? -53.685 -7.725 -41.363 1.00 54.22 106 PRO A N 1
ATOM 793 C CA . PRO A 1 106 ? -54.461 -7.307 -42.516 1.00 54.22 106 PRO A CA 1
ATOM 794 C C . PRO A 1 106 ? -55.917 -7.122 -42.074 1.00 54.22 106 PRO A C 1
ATOM 796 O O . PRO A 1 106 ? -56.538 -8.056 -41.572 1.00 54.22 106 PRO A O 1
ATOM 799 N N . GLU A 1 107 ? -56.473 -5.925 -42.264 1.00 51.94 107 GLU A N 1
ATOM 800 C CA . GLU A 1 107 ? -57.920 -5.710 -42.177 1.00 51.94 107 GLU A CA 1
ATOM 801 C C . GLU A 1 107 ? -58.477 -5.210 -43.505 1.00 51.94 107 GLU A C 1
ATOM 803 O O . GLU A 1 107 ? -57.936 -4.320 -44.160 1.00 51.94 107 GLU A O 1
ATOM 808 N N . ALA A 1 108 ? -59.568 -5.863 -43.885 1.00 50.28 108 ALA A N 1
ATOM 809 C CA . ALA A 1 108 ? -60.249 -5.820 -45.160 1.00 50.28 108 ALA A CA 1
ATOM 810 C C . ALA A 1 108 ? -60.707 -4.423 -45.602 1.00 50.28 108 ALA A C 1
ATOM 812 O O . ALA A 1 108 ? -61.237 -3.642 -44.809 1.00 50.28 108 ALA A O 1
ATOM 813 N N . ARG A 1 109 ? -60.676 -4.185 -46.919 1.00 49.03 109 ARG A N 1
ATOM 814 C CA . ARG A 1 109 ? -61.656 -3.324 -47.591 1.00 49.03 109 ARG A CA 1
ATOM 815 C C . ARG A 1 109 ? -62.170 -3.997 -48.864 1.00 49.03 109 ARG A C 1
ATOM 817 O O . ARG A 1 109 ? -61.455 -4.762 -49.501 1.00 49.03 109 ARG A O 1
ATOM 824 N N . ARG A 1 110 ? -63.461 -3.747 -49.073 1.00 57.44 110 ARG A N 1
ATOM 825 C CA . ARG A 1 110 ? -64.390 -4.288 -50.068 1.00 57.44 110 ARG A CA 1
ATOM 826 C C . ARG A 1 110 ? -63.994 -3.989 -51.504 1.00 57.44 110 ARG A C 1
ATOM 828 O O . ARG A 1 110 ? -63.343 -2.941 -51.703 1.00 57.44 110 ARG A O 1
#

InterPro domains:
  IPR008792 Coenzyme PQQ synthesis protein D [PF05402] (17-82)
  IPR041881 Coenzyme PQQ synthesis protein D superfamily [G3DSA:1.10.10.1150] (2-83)

Secondary structure (DSSP, 8-state):
-EEE-TTEEEEEETTEEE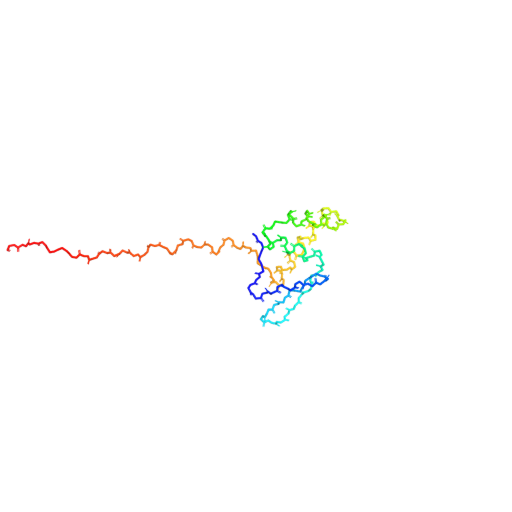EEETTT--EEEE-HHHHHHHHHHHTT--HHHHHHHHHHHS---HHHHHHHHHHHHHHHHHTT-EEE--TTS---------------------

Nearest PDB structures (foldseek):
  6jx3-assembly1_B  TM=9.351E-01  e=1.023E-07  Thermobifida fusca
  5v1u-assembly2_B  TM=8.996E-01  e=2.414E-06  Thermobaculum terrenum ATCC BAA-798
  5sxy-assembly1_A  TM=7.840E-01  e=2.695E-03  Methylorubrum extorquens AM1
  5v1s-assembly2_B  TM=5.850E-01  e=1.525E-03  Streptococcus suis
  5v1q-assembly1_A  TM=5.772E-01  e=4.469E-03  Streptococcus suis

Sequence (110 aa):
MVMLRSD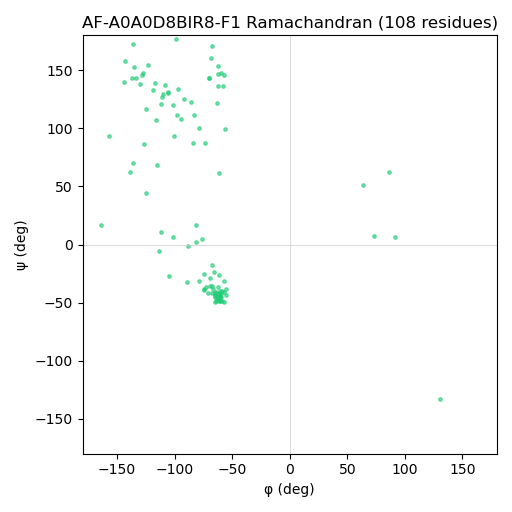VVRAPTEYGAVLLHTEDGRYWTLNPSGDLVLRVLLDGGDVAAAVRELCTTVEVDPQVARRDVEGLLAQLADVGLIEPESEARWSPEVEAGCPGNDAGRPEARR

Solvent-accessible surface area (backbone atoms only — not comparable to full-atom values): 6760 Å² total; per-residue (Å²): 92,47,40,69,36,94,57,42,45,80,44,81,53,99,68,20,26,37,41,35,35,67,88,80,69,52,70,47,77,34,49,51,68,56,34,51,36,50,50,37,24,64,74,64,35,50,72,68,53,28,31,54,52,48,45,72,74,41,99,52,57,68,68,57,41,41,51,50,55,54,52,49,52,51,50,39,42,73,74,64,46,40,40,72,55,63,96,68,84,77,74,92,80,87,77,88,89,74,91,85,78,88,81,86,79,92,78,89,81,134